Protein AF-A0A8S8XUT5-F1 (afdb_monomer)

Sequence (91 aa):
MGMTNPLVVSSHDGQGMDELRESIMYSLYGPKTTLVVSEGDEVERSAEAYVSQIYDLGIVTEKNGLELTLWCGKAEMMKLISKSDGRISIK

Radius of gyration: 16.31 Å; Cα contacts (8 Å, |Δi|>4): 115; chains: 1; bounding box: 40×17×50 Å

Secondary structure (DSSP, 8-state):
---SSPPP--TTT-TTHHHHHHHHHHHHH-S-EEEEEPP--TTSPPHHHHHHHHHHHSEEEEEETTEEEEE--HHHHHHHHHHTTTSEEE-

Foldseek 3Di:
DDDPDDFDADPVVGPRVVVVVLVVLCVVQNDKWKKAFDADDPPDDGLVVLVVVVVVFFAWPDDDPRITIGRGHPVVVVVSCVVNVNRMDTD

Mean predicted aligned error: 5.49 Å

Solvent-accessible surface area (backbone atoms only — not comparable to full-atom values): 5415 Å² total; per-residue (Å²): 135,76,82,91,65,92,79,72,69,36,89,89,81,52,43,44,49,67,59,50,50,50,53,51,47,35,74,74,34,38,70,72,46,39,39,38,48,47,83,60,58,95,88,48,76,55,42,66,63,52,52,54,51,54,57,75,60,36,52,70,79,47,74,60,92,53,35,37,32,26,38,39,50,66,67,61,54,51,52,51,34,70,72,40,80,75,35,41,43,78,111

Structure (mmCIF, N/CA/C/O backbone):
data_AF-A0A8S8XUT5-F1
#
_entry.id   AF-A0A8S8XUT5-F1
#
loop_
_atom_site.group_PDB
_atom_site.id
_atom_site.type_symbol
_atom_site.label_atom_id
_atom_site.label_alt_id
_atom_site.label_comp_id
_atom_site.label_asym_id
_atom_site.label_entity_id
_atom_site.label_seq_id
_atom_site.pdbx_PDB_ins_code
_atom_site.Cartn_x
_atom_site.Cartn_y
_atom_site.Cartn_z
_atom_site.occupancy
_atom_site.B_iso_or_equiv
_atom_site.auth_seq_id
_atom_site.auth_comp_id
_atom_site.auth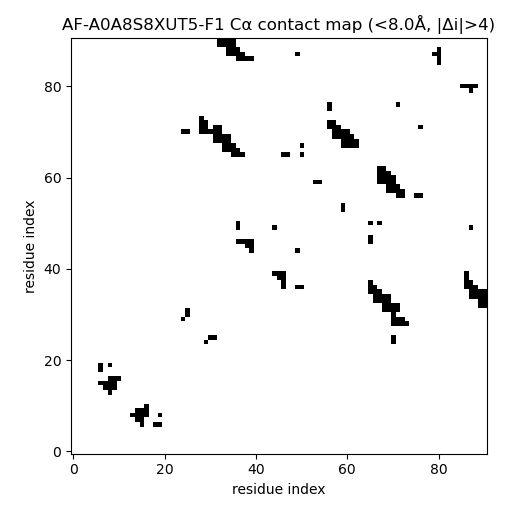_asym_id
_atom_site.auth_atom_id
_atom_site.pdbx_PDB_model_num
ATOM 1 N N . MET A 1 1 ? -0.825 -9.460 -21.875 1.00 49.03 1 MET A N 1
ATOM 2 C CA . MET A 1 1 ? -0.420 -8.284 -22.674 1.00 49.03 1 MET A CA 1
ATOM 3 C C . MET A 1 1 ? 1.053 -8.046 -22.384 1.00 49.03 1 MET A C 1
ATOM 5 O O . MET A 1 1 ? 1.410 -8.070 -21.216 1.00 49.03 1 MET A O 1
ATOM 9 N N . GLY A 1 2 ? 1.901 -7.972 -23.412 1.00 57.00 2 GLY A N 1
ATOM 10 C CA . GLY A 1 2 ? 3.337 -7.700 -23.253 1.00 57.00 2 GLY A CA 1
ATOM 11 C C . GLY A 1 2 ? 3.605 -6.202 -23.104 1.00 57.00 2 GLY A C 1
ATOM 12 O O . GLY A 1 2 ? 2.733 -5.398 -23.431 1.00 57.00 2 GLY A O 1
ATOM 13 N N . MET A 1 3 ? 4.790 -5.832 -22.612 1.00 61.00 3 MET A N 1
ATOM 14 C CA . MET A 1 3 ? 5.204 -4.427 -22.536 1.00 61.00 3 MET A CA 1
ATOM 15 C C . MET A 1 3 ? 5.207 -3.816 -23.942 1.00 61.00 3 MET A C 1
ATOM 17 O O . MET A 1 3 ? 5.906 -4.298 -24.831 1.00 61.00 3 MET A O 1
ATOM 21 N N . THR A 1 4 ? 4.397 -2.780 -24.153 1.00 62.66 4 THR A N 1
ATOM 22 C CA . THR A 1 4 ? 4.181 -2.157 -25.469 1.00 62.66 4 THR A CA 1
ATOM 23 C C . THR A 1 4 ? 5.378 -1.332 -25.943 1.00 62.66 4 THR A C 1
ATOM 25 O O . THR A 1 4 ? 5.512 -1.098 -27.140 1.00 62.66 4 THR A O 1
ATOM 28 N N . ASN A 1 5 ? 6.248 -0.914 -25.017 1.00 69.12 5 ASN A N 1
ATOM 29 C CA . ASN A 1 5 ? 7.452 -0.138 -25.295 1.00 69.12 5 ASN A CA 1
ATOM 30 C C . ASN A 1 5 ? 8.699 -0.914 -24.837 1.00 69.12 5 ASN A C 1
ATOM 32 O O . ASN A 1 5 ? 8.727 -1.373 -23.692 1.00 69.12 5 ASN A O 1
ATOM 36 N N . PRO A 1 6 ? 9.734 -1.054 -25.684 1.00 76.69 6 PRO A N 1
ATOM 37 C CA . PRO A 1 6 ? 10.994 -1.650 -25.265 1.00 76.69 6 PRO A CA 1
ATOM 38 C C . PRO A 1 6 ? 11.687 -0.741 -24.242 1.00 76.69 6 PRO A C 1
ATOM 40 O O . PRO A 1 6 ? 11.894 0.446 -24.494 1.00 76.69 6 PRO A O 1
ATOM 43 N N . LEU A 1 7 ? 12.050 -1.309 -23.092 1.00 82.94 7 LEU A N 1
ATOM 44 C CA . LEU A 1 7 ? 12.855 -0.638 -22.073 1.00 82.94 7 LEU A CA 1
ATOM 45 C C . LEU A 1 7 ? 14.337 -0.897 -22.346 1.00 82.94 7 LEU A C 1
ATOM 47 O O . LEU A 1 7 ? 14.749 -2.044 -22.533 1.00 82.94 7 LEU A O 1
ATOM 51 N N . VAL A 1 8 ? 15.141 0.167 -22.364 1.00 86.62 8 VAL A N 1
ATOM 52 C CA . VAL A 1 8 ? 16.599 0.060 -22.487 1.00 86.62 8 VAL A CA 1
ATOM 53 C C . VAL A 1 8 ? 17.170 -0.213 -21.105 1.00 86.62 8 VAL A C 1
ATOM 55 O O . VAL A 1 8 ? 17.052 0.620 -20.210 1.00 86.62 8 VAL A O 1
ATOM 58 N N . VAL A 1 9 ? 17.792 -1.379 -20.940 1.00 88.81 9 VAL A N 1
ATOM 59 C CA . VAL A 1 9 ? 18.316 -1.827 -19.652 1.00 88.81 9 VAL A CA 1
ATOM 60 C C . VAL A 1 9 ? 19.771 -2.280 -19.746 1.00 88.81 9 VAL A C 1
ATOM 62 O O . VAL A 1 9 ? 20.147 -2.961 -20.697 1.00 88.81 9 VAL A O 1
ATOM 65 N N . SER A 1 10 ? 20.587 -1.930 -18.747 1.00 88.12 10 SER A N 1
ATOM 66 C CA . SER A 1 10 ? 21.965 -2.418 -18.586 1.00 88.12 10 SER A CA 1
ATOM 67 C C . SER A 1 10 ? 22.125 -3.029 -17.200 1.00 88.12 10 SER A C 1
ATOM 69 O O . SER A 1 10 ? 22.034 -2.332 -16.193 1.00 88.12 10 SER A O 1
ATOM 71 N N . SER A 1 11 ? 22.404 -4.331 -17.132 1.00 86.12 11 SER A N 1
ATOM 72 C CA . SER A 1 11 ? 22.739 -4.995 -15.864 1.00 86.12 11 SER A CA 1
ATOM 73 C C . SER A 1 11 ? 24.154 -4.668 -15.376 1.00 86.12 11 SER A C 1
ATOM 75 O O . SER A 1 11 ? 24.454 -4.916 -14.214 1.00 86.12 11 SER A O 1
ATOM 77 N N . HIS A 1 12 ? 25.016 -4.130 -16.246 1.00 88.38 12 HIS A N 1
ATOM 78 C CA . HIS A 1 12 ? 26.376 -3.724 -15.890 1.00 88.38 12 HIS A CA 1
ATOM 79 C C . HIS A 1 12 ? 26.376 -2.381 -15.148 1.00 88.38 12 HIS A C 1
ATOM 81 O O . HIS A 1 12 ? 27.015 -2.253 -14.110 1.00 88.38 12 HIS A O 1
ATOM 87 N N . ASP A 1 13 ? 25.598 -1.412 -15.641 1.00 90.12 13 ASP A N 1
ATOM 88 C CA . ASP A 1 13 ? 25.583 -0.039 -15.110 1.00 90.12 13 ASP A CA 1
ATOM 89 C C . ASP A 1 13 ? 24.305 0.290 -14.319 1.00 90.12 13 ASP A C 1
ATOM 91 O O . ASP A 1 13 ? 24.152 1.394 -13.805 1.00 90.12 13 ASP A O 1
ATOM 95 N N . GLY A 1 14 ? 23.350 -0.645 -14.245 1.00 87.81 14 GLY A N 1
ATOM 96 C CA . GLY A 1 14 ? 22.066 -0.481 -13.551 1.00 87.81 14 GLY A CA 1
ATOM 97 C C . GLY A 1 14 ? 21.031 0.372 -14.296 1.00 87.81 14 GLY A C 1
ATOM 98 O O . GLY A 1 14 ? 19.917 0.555 -13.800 1.00 87.81 14 GLY A O 1
ATOM 99 N N . GLN A 1 15 ? 21.361 0.879 -15.488 1.00 92.44 15 GLN A N 1
ATOM 100 C CA . GLN A 1 15 ? 20.464 1.720 -16.280 1.00 92.44 15 GLN A CA 1
ATOM 101 C C . GLN A 1 15 ? 19.130 1.006 -16.545 1.00 92.44 15 GLN A C 1
ATOM 103 O O . 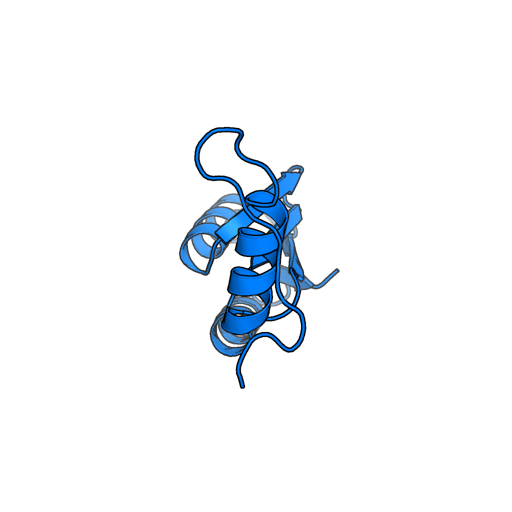GLN A 1 15 ? 19.107 -0.161 -16.941 1.00 92.44 15 GLN A O 1
ATOM 108 N N . GLY A 1 16 ? 18.020 1.716 -16.326 1.00 88.94 16 GLY A N 1
ATOM 109 C CA . GLY A 1 16 ? 16.668 1.231 -16.613 1.00 88.94 16 GLY A CA 1
ATOM 110 C C . GLY A 1 16 ? 16.136 0.163 -15.649 1.00 88.94 16 GLY A C 1
ATOM 111 O O . GLY A 1 16 ? 15.032 -0.336 -15.861 1.00 88.94 16 GLY A O 1
ATOM 112 N N . MET A 1 17 ? 16.865 -0.206 -14.583 1.00 90.69 17 MET A N 1
ATOM 113 C CA . MET A 1 17 ? 16.380 -1.209 -13.619 1.00 90.69 17 MET A CA 1
ATOM 114 C C . MET A 1 17 ? 15.197 -0.756 -12.786 1.00 90.69 17 MET A C 1
ATOM 116 O O . MET A 1 17 ? 14.275 -1.545 -12.571 1.00 90.69 17 MET A O 1
ATOM 120 N N . ASP A 1 18 ? 15.170 0.506 -12.375 1.00 90.31 18 ASP A N 1
ATOM 121 C CA . ASP A 1 18 ? 14.023 1.038 -11.647 1.00 90.31 18 ASP A CA 1
ATOM 122 C C . ASP A 1 18 ? 12.780 1.126 -12.531 1.00 90.31 18 ASP A C 1
ATOM 124 O O . ASP A 1 18 ? 11.703 0.724 -12.104 1.00 90.31 18 ASP A O 1
ATOM 128 N N . GLU A 1 19 ? 12.933 1.550 -13.786 1.00 90.25 19 GLU A N 1
ATOM 129 C CA . GLU A 1 19 ? 11.841 1.630 -14.764 1.00 90.25 19 GLU A CA 1
ATOM 130 C C . GLU A 1 19 ? 11.297 0.245 -15.127 1.00 90.25 19 GLU A C 1
ATOM 132 O O . GLU A 1 19 ? 10.081 0.051 -15.221 1.00 90.25 19 GLU A O 1
ATOM 137 N N . LEU A 1 20 ? 12.189 -0.740 -15.283 1.00 90.75 20 LEU A N 1
ATOM 138 C CA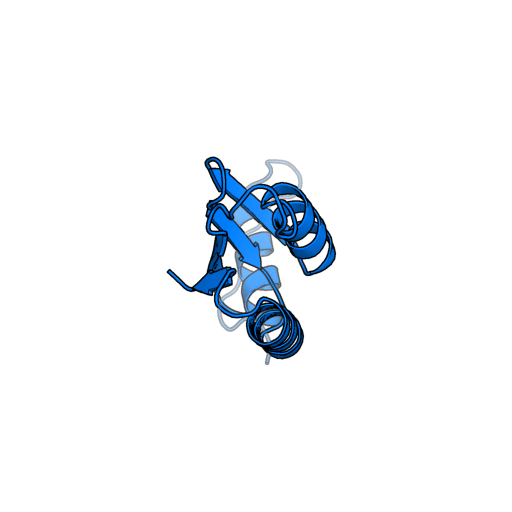 . LEU A 1 20 ? 11.807 -2.133 -15.486 1.00 90.75 20 LEU A CA 1
ATOM 139 C C . LEU A 1 20 ? 11.033 -2.665 -14.282 1.00 90.75 20 LEU A C 1
ATOM 141 O O . LEU A 1 20 ? 9.959 -3.241 -14.455 1.00 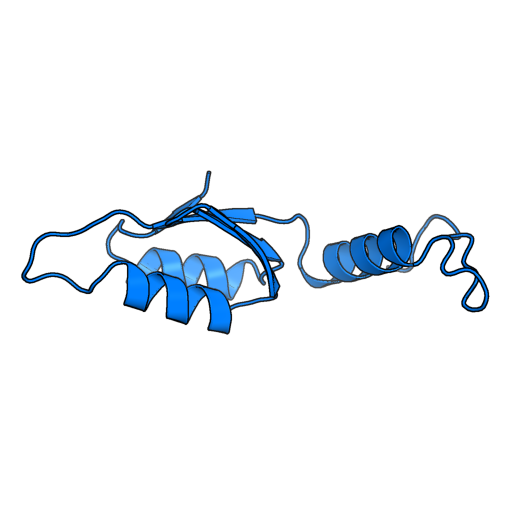90.75 20 LEU A O 1
ATOM 145 N N . ARG A 1 21 ? 11.545 -2.445 -13.068 1.00 90.88 21 ARG A N 1
ATOM 146 C CA . ARG A 1 21 ? 10.871 -2.839 -11.828 1.00 90.88 21 ARG A CA 1
ATOM 147 C C . ARG A 1 21 ? 9.492 -2.192 -11.728 1.00 90.88 21 ARG A C 1
ATOM 149 O O . ARG A 1 21 ? 8.521 -2.908 -11.509 1.00 90.88 21 ARG A O 1
ATOM 156 N N . GLU A 1 22 ? 9.391 -0.881 -11.924 1.00 91.62 22 GLU A N 1
ATOM 157 C CA . GLU A 1 22 ? 8.130 -0.135 -11.856 1.00 91.62 22 GLU A CA 1
ATOM 158 C C . GLU A 1 22 ? 7.121 -0.673 -12.886 1.00 91.62 22 GLU A C 1
ATOM 160 O O . GLU A 1 22 ? 5.969 -0.932 -12.544 1.00 91.62 22 GLU A O 1
ATOM 165 N N . SER A 1 23 ? 7.566 -0.944 -14.119 1.00 91.12 23 SER A N 1
ATOM 166 C CA . SER A 1 23 ? 6.723 -1.499 -15.189 1.00 91.12 23 SER A CA 1
ATOM 167 C C . SER A 1 23 ? 6.226 -2.911 -14.875 1.00 91.12 23 SER A C 1
ATOM 169 O O . SER A 1 23 ? 5.057 -3.230 -15.108 1.00 91.12 23 SER A O 1
ATOM 171 N N . ILE A 1 24 ? 7.093 -3.761 -14.317 1.00 90.75 24 ILE A N 1
ATOM 172 C CA . ILE A 1 24 ? 6.723 -5.108 -13.869 1.00 90.75 24 ILE A CA 1
ATOM 173 C C . ILE A 1 24 ? 5.691 -5.016 -12.744 1.00 90.75 24 ILE A C 1
ATOM 175 O O . ILE A 1 24 ? 4.640 -5.651 -12.827 1.00 90.75 24 ILE A O 1
ATOM 179 N N . MET A 1 25 ? 5.951 -4.207 -11.715 1.00 92.81 25 MET A N 1
ATOM 180 C CA . MET A 1 25 ? 5.040 -4.074 -10.576 1.00 92.81 25 MET A CA 1
ATOM 181 C C . MET A 1 25 ? 3.692 -3.488 -10.997 1.00 92.81 25 MET A C 1
ATOM 183 O O . MET A 1 25 ? 2.657 -3.999 -10.573 1.00 92.81 25 MET A O 1
ATOM 187 N N . TYR A 1 26 ? 3.687 -2.501 -11.899 1.00 90.94 26 TYR A N 1
ATOM 188 C CA . TYR A 1 26 ? 2.460 -1.959 -12.477 1.00 90.94 26 TYR A CA 1
ATOM 189 C C . TYR A 1 26 ? 1.670 -3.023 -13.244 1.00 90.94 26 TYR A C 1
ATOM 191 O O . TYR A 1 26 ? 0.456 -3.122 -13.096 1.00 90.94 26 TYR A O 1
ATOM 199 N N . SER A 1 27 ? 2.340 -3.864 -14.036 1.00 90.19 27 SER A N 1
ATOM 200 C CA . SER A 1 27 ? 1.661 -4.945 -14.755 1.00 90.19 27 SER A CA 1
ATOM 201 C C . SER A 1 27 ? 1.073 -6.010 -13.823 1.00 90.19 27 SER A C 1
ATOM 203 O O . SER A 1 27 ? 0.092 -6.650 -14.200 1.00 90.19 27 SER A O 1
ATOM 205 N N . LEU A 1 28 ? 1.683 -6.249 -12.660 1.00 89.62 28 LEU A N 1
ATOM 206 C CA . LEU A 1 28 ? 1.252 -7.281 -11.712 1.00 89.62 28 LEU A CA 1
ATOM 207 C C . LEU A 1 28 ? 0.155 -6.790 -10.761 1.00 89.62 28 LEU A C 1
ATOM 209 O O . LEU A 1 28 ? -0.814 -7.505 -10.519 1.00 89.62 28 LEU A O 1
ATOM 213 N N . TYR A 1 29 ? 0.309 -5.581 -10.224 1.00 91.12 29 TYR A N 1
ATOM 214 C CA . TYR A 1 29 ? -0.527 -5.055 -9.142 1.00 91.12 29 TYR A CA 1
ATOM 215 C C . TYR A 1 29 ? -1.329 -3.812 -9.538 1.00 91.12 29 TYR A C 1
ATOM 217 O O . TYR A 1 29 ? -2.260 -3.433 -8.830 1.00 91.12 29 TYR A O 1
ATOM 225 N N . GLY A 1 30 ? -1.010 -3.194 -10.674 1.00 90.56 30 GLY A N 1
ATOM 226 C CA . GLY A 1 30 ? -1.521 -1.881 -11.044 1.00 90.56 30 GLY A CA 1
ATOM 227 C C . GLY A 1 30 ? -0.737 -0.745 -10.372 1.00 90.56 30 GLY A C 1
ATOM 228 O O . GLY A 1 30 ? 0.402 -0.937 -9.933 1.00 90.56 30 GLY A O 1
ATOM 229 N N . PRO A 1 31 ? -1.310 0.468 -10.309 1.00 92.25 31 PRO A N 1
ATOM 230 C CA . PRO A 1 31 ? -0.648 1.604 -9.679 1.00 92.25 31 PRO A CA 1
ATOM 231 C C . PRO A 1 31 ? -0.413 1.362 -8.182 1.00 92.25 31 PRO A C 1
ATOM 233 O O . PRO A 1 31 ? -1.176 0.652 -7.523 1.00 92.25 31 PRO A O 1
ATOM 236 N 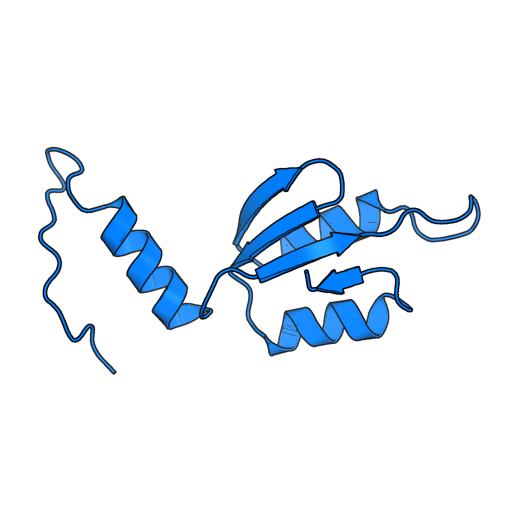N . LYS A 1 32 ? 0.624 2.006 -7.633 1.00 95.00 32 LYS A N 1
ATOM 237 C CA . LYS A 1 32 ? 0.798 2.106 -6.178 1.00 95.00 32 LYS A CA 1
ATOM 238 C C . LYS A 1 32 ? -0.454 2.733 -5.572 1.00 95.00 32 LYS A C 1
ATOM 240 O O . LYS A 1 32 ? -1.035 3.649 -6.151 1.00 95.00 32 LYS A O 1
ATOM 245 N N . THR A 1 33 ? -0.850 2.241 -4.410 1.00 95.19 33 THR A N 1
ATOM 246 C CA . THR A 1 33 ? -1.950 2.805 -3.628 1.00 95.19 33 THR A CA 1
ATOM 247 C C . THR A 1 33 ? -1.407 3.254 -2.286 1.00 95.19 33 THR A C 1
ATOM 249 O O . THR A 1 33 ? -0.522 2.601 -1.736 1.00 95.19 33 THR A O 1
ATOM 252 N N . THR A 1 34 ? -1.930 4.355 -1.758 1.00 96.56 34 THR A N 1
ATOM 253 C CA . THR A 1 34 ? -1.579 4.839 -0.425 1.00 96.56 34 THR A CA 1
ATOM 254 C C . THR A 1 34 ? -2.713 4.523 0.539 1.00 96.56 34 THR A C 1
ATOM 256 O O . THR A 1 34 ? -3.859 4.914 0.318 1.00 96.56 34 THR A O 1
ATOM 259 N N . LEU A 1 35 ? -2.387 3.785 1.597 1.00 95.75 35 LEU A N 1
ATOM 260 C CA . LEU A 1 35 ? -3.282 3.460 2.696 1.00 95.75 35 LEU A CA 1
ATOM 261 C C . LEU A 1 35 ? -2.934 4.311 3.912 1.00 95.75 35 LEU A C 1
ATOM 263 O O . LEU A 1 35 ? -1.761 4.488 4.241 1.00 95.75 35 LEU A O 1
ATOM 267 N N . VAL A 1 36 ? -3.962 4.791 4.598 1.00 96.44 36 VAL A N 1
ATOM 268 C CA . VAL A 1 36 ? -3.840 5.542 5.847 1.00 96.44 36 VAL A CA 1
ATOM 269 C C . VAL A 1 36 ? -4.521 4.753 6.951 1.00 96.44 36 VAL A C 1
ATOM 271 O O . VAL A 1 36 ? -5.690 4.382 6.822 1.00 96.44 36 VAL A O 1
ATOM 274 N N . VAL A 1 37 ? -3.784 4.501 8.030 1.00 95.88 37 VAL A N 1
ATOM 275 C CA . VAL A 1 37 ? -4.302 3.873 9.246 1.00 95.88 37 VAL A CA 1
ATOM 276 C C . VAL A 1 37 ? -4.650 4.961 10.258 1.00 95.88 37 VAL A C 1
ATOM 278 O O . VAL A 1 37 ? -3.821 5.808 10.578 1.00 95.88 37 VAL A O 1
ATOM 281 N N . SER A 1 38 ? -5.871 4.937 10.783 1.00 93.00 38 SER A N 1
ATOM 282 C CA . SER A 1 38 ? -6.284 5.831 11.866 1.00 93.00 38 SER A CA 1
ATOM 283 C C . SER A 1 38 ? -5.859 5.280 13.225 1.00 93.00 38 SER A C 1
ATOM 285 O O . SER A 1 38 ? -5.936 4.070 13.471 1.00 93.00 38 SER A O 1
ATOM 287 N N . GLU A 1 39 ? -5.463 6.175 14.129 1.00 90.56 39 GLU A N 1
ATOM 288 C CA . GLU A 1 39 ? -5.324 5.852 15.549 1.00 90.56 39 GLU A CA 1
ATOM 289 C C . GLU A 1 39 ? -6.678 5.487 16.159 1.00 90.56 39 GLU A C 1
ATOM 291 O O . GLU A 1 39 ? -7.734 5.777 15.596 1.00 90.56 39 GLU A O 1
ATOM 296 N N . GLY A 1 40 ? -6.624 4.751 17.262 1.00 82.62 40 GLY A N 1
ATOM 297 C CA . GLY A 1 40 ? -7.795 4.218 17.940 1.00 82.62 40 GLY A CA 1
ATOM 298 C C . GLY A 1 40 ? -7.745 4.501 19.409 1.00 82.62 40 GLY A C 1
ATOM 299 O O . GLY A 1 40 ? -6.684 4.834 19.934 1.00 82.62 40 GLY A O 1
ATOM 300 N N . ASP A 1 41 ? -8.877 4.289 20.054 1.00 82.06 41 ASP A N 1
ATOM 301 C CA . ASP A 1 41 ? -8.971 4.327 21.500 1.00 82.06 41 ASP A CA 1
ATOM 302 C C . ASP A 1 41 ? -8.190 3.162 22.135 1.00 82.06 41 ASP A C 1
ATOM 304 O O . ASP A 1 41 ? -7.905 2.146 21.496 1.00 82.06 41 ASP A O 1
ATOM 308 N N . GLU A 1 42 ? -7.862 3.282 23.425 1.00 73.88 42 GLU A N 1
ATOM 309 C CA . GLU A 1 42 ? -7.012 2.330 24.169 1.00 73.88 42 GLU A CA 1
ATOM 310 C C . GLU A 1 42 ? -7.528 0.876 24.173 1.00 73.88 42 GLU A C 1
ATOM 312 O O . GLU A 1 42 ? -6.768 -0.057 24.436 1.00 73.88 42 GLU A O 1
ATOM 317 N N . VAL A 1 43 ? -8.817 0.671 23.891 1.00 78.75 43 VAL A N 1
ATOM 318 C CA . VAL A 1 43 ? -9.477 -0.646 23.861 1.00 78.75 43 VAL A CA 1
ATOM 319 C C . VAL A 1 43 ? -9.474 -1.256 22.453 1.00 78.75 43 VAL A C 1
ATOM 321 O O . VAL A 1 43 ? -9.682 -2.459 22.285 1.00 78.75 43 VAL A O 1
ATOM 324 N N . GLU A 1 44 ? -9.245 -0.440 21.427 1.00 82.81 44 GLU A N 1
ATOM 325 C CA . GLU A 1 44 ? -9.259 -0.877 20.040 1.00 82.81 44 GLU A CA 1
ATOM 326 C C . GLU A 1 44 ? -7.920 -1.483 19.619 1.00 82.81 44 GLU A C 1
ATOM 328 O O . GLU A 1 44 ? -6.868 -1.322 20.240 1.00 82.81 44 GLU A O 1
ATOM 333 N N . ARG A 1 45 ? -7.951 -2.202 18.497 1.00 84.06 45 ARG A N 1
ATOM 334 C CA . ARG A 1 45 ? -6.740 -2.755 17.902 1.00 84.06 45 ARG A CA 1
ATOM 335 C C . ARG A 1 45 ? -5.752 -1.629 17.585 1.00 84.06 45 ARG A C 1
ATOM 337 O O . ARG A 1 45 ? -6.114 -0.654 16.925 1.00 84.06 45 ARG A O 1
ATOM 344 N N . SER A 1 46 ? -4.494 -1.805 17.997 1.00 90.62 46 SER A N 1
ATOM 345 C CA . SER A 1 46 ? -3.470 -0.785 17.764 1.00 90.62 46 SER A CA 1
ATOM 346 C C . SER A 1 46 ? -3.254 -0.530 16.270 1.00 90.62 46 SER A C 1
ATOM 348 O O . SER A 1 46 ? -3.321 -1.448 15.444 1.00 90.62 46 SER A O 1
ATOM 350 N N . ALA A 1 47 ? -2.951 0.724 15.931 1.00 91.62 47 ALA A N 1
ATOM 351 C CA . ALA A 1 47 ? -2.634 1.121 14.563 1.00 91.62 47 ALA A CA 1
ATOM 352 C C . ALA A 1 47 ? -1.448 0.313 14.001 1.00 91.62 47 ALA A C 1
ATOM 354 O O . ALA A 1 47 ? -1.502 -0.160 12.868 1.00 91.62 47 ALA A O 1
ATOM 355 N N . GLU A 1 48 ? -0.437 0.028 14.826 1.00 91.62 48 GLU A N 1
ATOM 356 C CA . GLU A 1 48 ? 0.724 -0.784 14.438 1.00 91.62 48 GLU A CA 1
ATOM 357 C C . GLU A 1 48 ? 0.354 -2.224 14.048 1.00 91.62 48 GLU A C 1
ATOM 359 O O . GLU A 1 48 ? 0.974 -2.814 13.164 1.00 91.62 48 GLU A O 1
ATOM 364 N N . ALA A 1 49 ? -0.702 -2.799 14.631 1.00 92.38 49 ALA A N 1
ATOM 365 C CA . ALA A 1 49 ? -1.178 -4.116 14.215 1.00 92.38 49 ALA A CA 1
ATOM 366 C C . ALA A 1 49 ? -1.834 -4.088 12.819 1.00 92.38 49 ALA A C 1
ATOM 368 O O . ALA A 1 49 ? -1.816 -5.094 12.105 1.00 92.38 49 ALA A O 1
ATOM 369 N N . TYR A 1 50 ? -2.416 -2.959 12.407 1.00 93.25 50 TYR A N 1
ATOM 370 C CA . TYR A 1 50 ? -2.872 -2.755 11.029 1.00 93.25 50 TYR A CA 1
ATOM 371 C C . TYR A 1 50 ? -1.704 -2.500 10.085 1.00 93.25 50 TYR A C 1
ATOM 373 O O . TYR A 1 50 ? -1.660 -3.114 9.024 1.00 93.25 50 TYR A O 1
ATOM 381 N N . VAL A 1 51 ? -0.722 -1.697 10.499 1.00 94.50 51 VAL A N 1
ATOM 382 C CA . VAL A 1 51 ? 0.531 -1.496 9.756 1.00 94.50 51 VAL A CA 1
ATOM 383 C C . VAL A 1 51 ? 1.203 -2.838 9.457 1.00 94.50 51 VAL A C 1
ATOM 385 O O . VAL A 1 51 ? 1.519 -3.114 8.303 1.00 94.50 51 VAL A O 1
ATOM 388 N N . SER A 1 52 ? 1.345 -3.715 10.456 1.00 93.69 5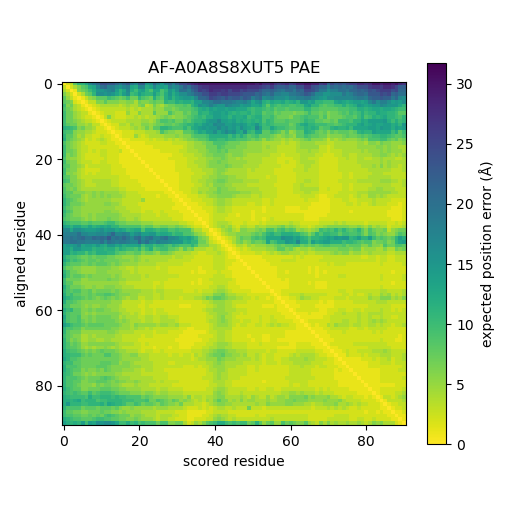2 SER A N 1
ATOM 389 C CA . SER A 1 52 ? 1.911 -5.058 10.267 1.00 93.69 52 SER A CA 1
ATOM 390 C C . SER A 1 52 ? 1.132 -5.880 9.237 1.00 93.69 52 SER A C 1
ATOM 392 O O . SER A 1 52 ? 1.738 -6.488 8.365 1.00 93.69 52 SER A O 1
ATOM 394 N N . GLN A 1 53 ? -0.204 -5.860 9.278 1.00 93.00 53 GLN A N 1
ATOM 395 C CA . GLN A 1 53 ? -1.013 -6.568 8.276 1.00 93.00 53 GLN A CA 1
ATOM 396 C C . GLN A 1 53 ? -0.866 -5.975 6.872 1.00 93.00 53 GLN A C 1
ATOM 398 O O . GLN A 1 53 ? -0.956 -6.706 5.893 1.00 93.00 53 GLN A O 1
ATOM 403 N N . ILE A 1 54 ? -0.665 -4.660 6.752 1.00 94.25 54 ILE A N 1
ATOM 404 C CA . ILE A 1 54 ? -0.432 -4.008 5.457 1.00 94.25 54 ILE A CA 1
ATOM 405 C C . ILE A 1 54 ? 0.901 -4.476 4.857 1.00 94.25 54 ILE A C 1
ATOM 407 O O . ILE A 1 54 ? 0.973 -4.691 3.648 1.00 94.25 54 ILE A O 1
ATOM 411 N N . TYR A 1 55 ? 1.926 -4.710 5.681 1.00 94.69 55 TYR A N 1
ATOM 412 C CA . TYR A 1 55 ? 3.178 -5.323 5.226 1.00 94.69 55 TYR A CA 1
ATOM 413 C C . TYR A 1 55 ? 2.994 -6.758 4.713 1.00 94.69 55 TYR A C 1
ATOM 415 O O . TYR A 1 55 ? 3.682 -7.153 3.775 1.00 94.69 55 TYR A O 1
ATOM 423 N N . ASP A 1 56 ? 2.041 -7.514 5.262 1.00 92.62 56 ASP A N 1
ATOM 424 C CA . ASP A 1 56 ? 1.735 -8.876 4.801 1.00 92.62 56 ASP A CA 1
ATOM 425 C C . ASP A 1 56 ? 0.930 -8.906 3.485 1.00 92.62 56 ASP A C 1
ATOM 427 O O . ASP A 1 56 ? 0.842 -9.942 2.825 1.00 92.62 56 ASP A O 1
ATOM 431 N N . LEU A 1 57 ? 0.322 -7.782 3.087 1.00 90.81 57 LEU A N 1
ATOM 432 C CA . LEU A 1 57 ? -0.538 -7.699 1.903 1.00 90.81 57 LEU A CA 1
ATOM 433 C C . LEU A 1 57 ? 0.210 -7.478 0.586 1.00 90.81 57 LEU A C 1
ATOM 435 O O . LEU A 1 57 ? -0.342 -7.758 -0.484 1.00 90.81 57 LEU A O 1
ATOM 439 N N . GLY A 1 58 ? 1.400 -6.885 0.625 1.00 90.06 58 GLY A N 1
ATOM 440 C CA . GLY A 1 58 ? 2.060 -6.424 -0.589 1.00 90.06 58 GLY A CA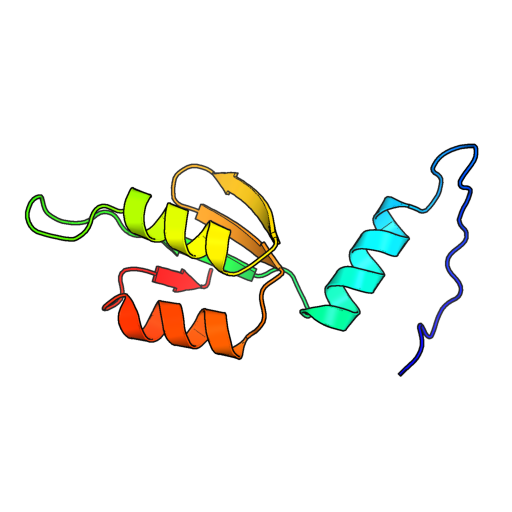 1
ATOM 441 C C . GLY A 1 58 ? 3.414 -5.772 -0.357 1.00 90.06 58 GLY A C 1
ATOM 442 O O . GLY A 1 58 ? 4.004 -5.849 0.716 1.00 90.06 58 GLY A O 1
ATOM 443 N N . ILE A 1 59 ? 3.920 -5.125 -1.403 1.00 94.50 59 ILE A N 1
ATOM 444 C CA . ILE A 1 59 ? 5.245 -4.504 -1.385 1.00 94.50 59 ILE A CA 1
ATOM 445 C C . ILE A 1 59 ? 5.088 -3.043 -0.982 1.00 94.50 59 ILE A C 1
ATOM 447 O O . ILE A 1 59 ? 4.687 -2.215 -1.801 1.00 94.50 59 ILE A O 1
ATOM 451 N N . VAL A 1 60 ? 5.422 -2.731 0.270 1.00 95.62 60 VAL A N 1
ATOM 452 C CA . VAL A 1 60 ? 5.480 -1.354 0.777 1.00 95.62 60 VAL A CA 1
ATOM 453 C C . VAL A 1 60 ? 6.698 -0.645 0.191 1.00 95.62 60 VAL A C 1
ATOM 455 O O . VAL A 1 60 ? 7.828 -1.108 0.337 1.00 95.62 60 VAL A O 1
ATOM 458 N N . THR A 1 61 ? 6.466 0.484 -0.471 1.00 94.56 61 THR A N 1
ATOM 459 C CA . THR A 1 61 ? 7.517 1.312 -1.074 1.00 94.56 61 THR A CA 1
ATOM 460 C C . THR A 1 61 ? 7.896 2.493 -0.201 1.00 94.56 61 THR A C 1
ATOM 462 O O . THR A 1 61 ? 9.051 2.903 -0.212 1.00 94.56 61 THR A O 1
ATOM 465 N N . GLU A 1 62 ? 6.940 3.034 0.555 1.00 95.88 62 GLU A N 1
ATOM 466 C CA . GLU A 1 62 ? 7.137 4.197 1.423 1.00 95.88 62 GLU A CA 1
ATOM 467 C C . GLU A 1 62 ? 6.281 4.061 2.688 1.00 95.88 62 GLU A C 1
ATOM 469 O O . GLU A 1 62 ? 5.148 3.579 2.623 1.00 95.88 62 GLU A O 1
ATOM 474 N N . LYS A 1 63 ? 6.814 4.503 3.835 1.00 95.31 63 LYS A N 1
ATOM 475 C CA . LYS A 1 63 ? 6.096 4.570 5.116 1.00 95.31 63 LYS A CA 1
ATOM 476 C C . LYS A 1 63 ? 6.380 5.899 5.802 1.00 95.31 63 LYS A C 1
ATOM 478 O O . LYS A 1 63 ? 7.525 6.181 6.146 1.00 95.31 63 LYS A O 1
ATOM 483 N N . ASN A 1 64 ? 5.320 6.647 6.085 1.00 95.19 64 ASN A N 1
ATOM 484 C CA . ASN A 1 64 ? 5.352 7.908 6.817 1.00 95.19 64 ASN A CA 1
ATOM 485 C C . ASN A 1 64 ? 4.388 7.814 8.006 1.00 95.19 64 ASN A C 1
ATOM 487 O O . ASN A 1 64 ? 3.196 8.088 7.887 1.00 95.19 64 ASN A O 1
ATOM 491 N N . GLY A 1 65 ? 4.890 7.369 9.161 1.00 93.56 65 GLY A N 1
ATOM 492 C CA . GLY A 1 65 ? 4.043 7.102 10.329 1.00 93.56 65 GLY A CA 1
ATOM 493 C C . GLY A 1 65 ? 3.040 5.981 10.043 1.00 93.56 65 GLY A C 1
ATOM 494 O O . GLY A 1 65 ? 3.460 4.832 9.873 1.00 93.56 65 GLY A O 1
ATOM 495 N N . LEU A 1 66 ? 1.756 6.346 9.983 1.00 94.75 66 LEU A N 1
ATOM 496 C CA . LEU A 1 66 ? 0.602 5.479 9.706 1.00 94.75 66 LEU A CA 1
ATOM 497 C C . LEU A 1 66 ? 0.104 5.551 8.250 1.00 94.75 66 LEU A C 1
ATOM 499 O O . LEU A 1 66 ? -0.923 4.966 7.911 1.00 94.75 66 LEU A O 1
ATOM 503 N N . GLU A 1 67 ? 0.828 6.261 7.387 1.00 96.62 67 GLU A N 1
ATOM 504 C CA . GLU A 1 67 ? 0.594 6.299 5.946 1.00 96.62 67 GLU A CA 1
ATOM 505 C C . GLU A 1 67 ? 1.589 5.375 5.234 1.00 96.62 67 GLU A C 1
ATOM 507 O O . GLU A 1 67 ? 2.801 5.473 5.450 1.00 96.62 67 GLU A O 1
ATOM 512 N N . LEU A 1 68 ? 1.084 4.468 4.397 1.00 97.38 68 LEU A N 1
ATOM 513 C CA . LEU A 1 68 ? 1.878 3.481 3.668 1.00 97.38 68 LEU A CA 1
ATOM 514 C C . LEU A 1 68 ? 1.515 3.487 2.188 1.00 97.38 68 LEU A C 1
ATOM 516 O O . LEU A 1 68 ? 0.357 3.282 1.833 1.00 97.38 68 LEU A O 1
ATOM 520 N N . THR A 1 69 ? 2.512 3.645 1.324 1.00 97.00 69 THR A N 1
ATOM 521 C CA . THR A 1 69 ? 2.359 3.470 -0.125 1.00 97.00 69 THR A CA 1
ATOM 522 C C . THR A 1 69 ? 2.855 2.085 -0.506 1.00 97.00 69 THR A C 1
ATOM 524 O O . THR A 1 69 ? 3.958 1.693 -0.121 1.00 97.00 69 THR A O 1
ATOM 527 N N . LEU A 1 70 ? 2.046 1.328 -1.246 1.00 95.94 70 LEU A N 1
ATOM 528 C CA . LEU A 1 70 ? 2.352 -0.054 -1.591 1.00 95.94 70 LEU A CA 1
ATOM 529 C C . LEU A 1 70 ? 1.790 -0.481 -2.948 1.00 95.94 70 LEU A C 1
ATOM 531 O O . LEU A 1 70 ? 0.781 0.040 -3.427 1.00 95.94 70 LEU A O 1
ATOM 535 N N . TRP A 1 71 ? 2.424 -1.493 -3.536 1.00 95.62 71 TRP A N 1
ATOM 536 C CA . TRP A 1 71 ? 1.817 -2.323 -4.574 1.00 95.62 71 TRP A CA 1
ATOM 537 C C . TRP A 1 71 ? 1.115 -3.512 -3.924 1.00 95.62 71 TRP A C 1
ATOM 539 O O . TRP A 1 71 ? 1.746 -4.312 -3.230 1.00 95.62 71 TRP A O 1
ATOM 549 N N . CYS A 1 72 ? -0.187 -3.642 -4.159 1.00 93.88 72 CYS A N 1
ATOM 550 C CA . CYS A 1 72 ? -0.997 -4.727 -3.620 1.00 93.88 72 CYS A CA 1
ATOM 551 C C . CYS A 1 72 ? -2.128 -5.080 -4.590 1.00 93.88 72 CYS A C 1
ATOM 553 O O . CYS A 1 72 ? -2.646 -4.227 -5.311 1.00 93.88 72 CYS A O 1
ATOM 555 N N . GLY A 1 73 ? -2.539 -6.348 -4.591 1.00 91.31 73 GLY A N 1
ATOM 556 C CA . GLY A 1 73 ? -3.716 -6.783 -5.330 1.00 91.31 73 GLY A CA 1
ATOM 557 C C . GLY A 1 73 ? -4.992 -6.140 -4.779 1.00 91.31 73 GLY A C 1
ATOM 558 O O . GLY A 1 73 ? -5.293 -6.238 -3.588 1.00 91.31 73 GLY A O 1
ATOM 559 N N . LYS A 1 74 ? -5.799 -5.547 -5.666 1.00 89.62 74 LYS A N 1
ATOM 560 C CA . LYS A 1 74 ? -7.030 -4.823 -5.300 1.00 89.62 74 LYS A CA 1
ATOM 561 C C . LYS A 1 74 ? -7.984 -5.631 -4.407 1.00 89.62 74 LYS A C 1
ATOM 563 O O . LYS A 1 74 ? -8.586 -5.067 -3.500 1.00 89.62 74 LYS A O 1
ATOM 568 N N . ALA A 1 75 ? -8.135 -6.934 -4.650 1.00 90.88 75 ALA A N 1
ATOM 569 C CA . ALA A 1 75 ? -9.063 -7.779 -3.897 1.00 90.88 75 ALA A CA 1
ATOM 570 C C . ALA A 1 75 ? -8.663 -7.939 -2.419 1.00 90.88 75 ALA A C 1
ATOM 572 O O . ALA A 1 75 ? -9.493 -7.723 -1.535 1.00 90.88 75 ALA A O 1
ATOM 573 N N . GLU A 1 76 ? -7.397 -8.264 -2.141 1.00 89.62 76 GLU A N 1
ATOM 574 C CA . GLU A 1 76 ? -6.921 -8.444 -0.764 1.00 89.62 76 GLU A CA 1
ATOM 575 C C . GLU A 1 76 ? -6.852 -7.106 -0.015 1.00 89.62 76 GLU A C 1
ATOM 577 O O . GLU A 1 76 ? -7.245 -7.041 1.150 1.00 89.62 76 GLU A O 1
ATOM 582 N N . MET A 1 77 ? -6.487 -6.015 -0.700 1.00 92.88 77 MET A N 1
ATOM 583 C CA . MET A 1 77 ? -6.554 -4.663 -0.135 1.00 92.88 7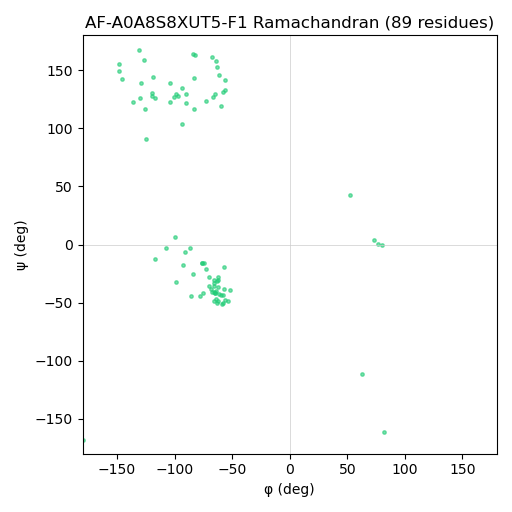7 MET A CA 1
ATOM 584 C C . MET A 1 77 ? -7.979 -4.297 0.307 1.00 92.88 77 MET A C 1
ATOM 586 O O . MET A 1 77 ? -8.196 -3.904 1.452 1.00 92.88 77 MET A O 1
ATOM 590 N N . MET A 1 78 ? -8.974 -4.472 -0.571 1.00 92.69 78 MET A N 1
ATOM 591 C CA . MET A 1 78 ? -10.376 -4.170 -0.247 1.00 92.69 78 MET A CA 1
ATOM 592 C C . MET A 1 78 ? -10.904 -5.039 0.897 1.00 92.69 78 MET A C 1
ATOM 594 O O . MET A 1 78 ? -11.665 -4.569 1.742 1.00 92.69 78 MET A O 1
ATOM 598 N N . LYS A 1 79 ? -10.477 -6.301 0.956 1.00 93.06 79 LYS A N 1
ATOM 599 C CA . LYS A 1 79 ? -10.817 -7.222 2.040 1.00 93.06 79 LYS A CA 1
ATOM 600 C C . LYS A 1 79 ? -10.229 -6.766 3.375 1.00 93.06 79 LYS A C 1
ATOM 602 O O . LYS A 1 79 ? -10.948 -6.817 4.370 1.00 93.06 79 LYS A O 1
ATOM 607 N N . LEU A 1 80 ? -8.984 -6.282 3.414 1.00 91.56 80 LEU A N 1
ATOM 608 C CA . LEU A 1 80 ? -8.417 -5.705 4.637 1.00 91.56 80 LEU A CA 1
ATOM 609 C C . LEU A 1 80 ? -9.183 -4.446 5.059 1.00 91.56 80 LEU A C 1
ATOM 611 O O . LEU A 1 80 ? -9.595 -4.361 6.213 1.00 91.56 80 LEU A O 1
ATOM 615 N N . ILE A 1 81 ? -9.450 -3.525 4.127 1.00 92.62 81 ILE A N 1
ATOM 616 C CA . ILE A 1 81 ? -10.223 -2.301 4.398 1.00 92.62 81 ILE A CA 1
ATOM 617 C C . ILE A 1 81 ? -11.597 -2.652 4.986 1.00 92.62 81 ILE A C 1
ATOM 619 O O . ILE A 1 81 ? -11.969 -2.132 6.036 1.00 92.62 81 ILE A O 1
ATOM 623 N N . SER A 1 82 ? -12.317 -3.607 4.388 1.00 92.75 82 SER A N 1
ATOM 624 C CA . SER A 1 82 ? -13.642 -4.031 4.869 1.00 92.75 82 SER A CA 1
ATOM 625 C C . SER A 1 82 ? -13.635 -4.626 6.282 1.00 92.75 82 SER A C 1
ATOM 627 O O . SER A 1 82 ? -14.630 -4.535 6.992 1.00 92.75 82 SER A O 1
ATOM 629 N N . LYS A 1 83 ? -12.513 -5.224 6.701 1.00 90.88 83 LYS A N 1
ATOM 630 C CA . LYS A 1 83 ? -12.330 -5.817 8.035 1.00 90.88 83 LYS A CA 1
ATOM 631 C C . LYS A 1 83 ? -11.754 -4.843 9.055 1.00 90.88 83 LYS A C 1
ATOM 633 O O . LYS A 1 83 ? -11.611 -5.207 10.216 1.00 90.88 83 LYS A O 1
ATOM 638 N N . SER A 1 84 ? -11.375 -3.649 8.614 1.00 86.81 84 SER A N 1
ATOM 639 C CA . SER A 1 84 ? -10.733 -2.656 9.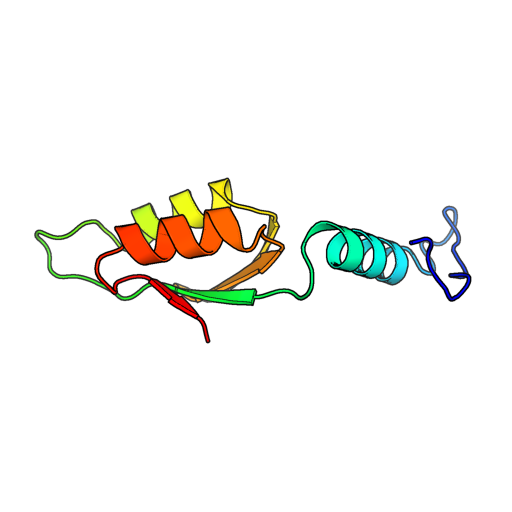464 1.00 86.81 84 SER A CA 1
ATOM 640 C C . SER A 1 84 ? -11.726 -1.771 10.210 1.00 86.81 84 SER A C 1
ATOM 642 O O . SER A 1 84 ? -11.282 -0.929 10.967 1.00 86.81 84 SER A O 1
ATOM 644 N N . ASP A 1 85 ? -13.037 -1.926 9.999 1.00 87.38 85 ASP A N 1
ATOM 645 C CA . ASP A 1 85 ? -14.078 -1.100 10.637 1.00 87.38 85 ASP A CA 1
ATOM 646 C C . ASP A 1 85 ? -13.845 0.417 10.463 1.00 87.38 85 ASP A C 1
ATOM 648 O O . ASP A 1 85 ? -13.926 1.214 11.389 1.00 87.38 85 ASP A O 1
ATOM 652 N N . GLY A 1 86 ? -13.451 0.820 9.249 1.00 89.19 86 GLY A N 1
ATOM 653 C CA . GLY A 1 86 ? -13.154 2.218 8.911 1.00 89.19 86 GLY A CA 1
ATOM 654 C C . GLY A 1 86 ? -11.766 2.708 9.338 1.00 89.19 86 GLY A C 1
ATOM 655 O O . GLY A 1 86 ? -11.405 3.842 9.038 1.00 89.19 86 GLY A O 1
ATOM 656 N N . ARG A 1 87 ? -10.958 1.857 9.981 1.00 92.38 87 ARG A N 1
ATOM 657 C CA . ARG A 1 87 ? -9.614 2.205 10.474 1.00 92.38 87 ARG A CA 1
ATOM 658 C C . ARG A 1 87 ? -8.546 2.284 9.396 1.00 92.38 87 ARG A C 1
ATOM 660 O O . ARG A 1 87 ? -7.480 2.833 9.659 1.00 92.38 87 ARG A O 1
ATOM 667 N N . ILE A 1 88 ? -8.808 1.738 8.213 1.00 94.12 88 ILE A N 1
ATOM 668 C CA . ILE A 1 88 ? -7.938 1.857 7.044 1.00 94.12 88 ILE A CA 1
ATOM 669 C C . ILE A 1 88 ? -8.716 2.551 5.933 1.00 94.12 88 ILE A C 1
ATOM 671 O O . ILE A 1 88 ? -9.801 2.108 5.554 1.00 94.12 88 ILE A O 1
ATOM 675 N N . SER A 1 89 ? -8.136 3.608 5.373 1.00 93.81 89 SER A N 1
ATOM 676 C CA . SER A 1 89 ? -8.686 4.333 4.226 1.00 93.81 89 SER A CA 1
ATOM 677 C C . SER A 1 89 ? -7.668 4.451 3.092 1.00 93.81 89 SER A C 1
ATOM 679 O O . SER A 1 89 ? -6.466 4.294 3.303 1.00 93.81 89 SER A O 1
ATOM 681 N N . ILE A 1 90 ? -8.163 4.678 1.874 1.00 93.62 90 ILE A N 1
ATOM 682 C CA . ILE A 1 90 ? -7.340 4.960 0.692 1.00 93.62 90 ILE A CA 1
ATOM 683 C C . ILE A 1 90 ? -7.232 6.479 0.557 1.00 93.62 90 ILE A C 1
ATOM 685 O O . ILE A 1 90 ? -8.247 7.167 0.685 1.00 93.62 90 ILE A O 1
ATOM 689 N N . LYS A 1 91 ? -6.021 6.974 0.303 1.00 91.06 91 LYS A N 1
ATOM 690 C CA . LYS A 1 91 ? -5.738 8.393 0.056 1.00 91.06 91 LYS A CA 1
ATOM 691 C C . LYS A 1 91 ? -5.882 8.764 -1.417 1.00 91.06 91 LYS A C 1
ATOM 693 O O . LYS A 1 91 ? -5.533 7.920 -2.274 1.00 91.06 91 LYS A O 1
#

Nearest PDB structures (foldseek):
  5zyf-assembly3_E  TM=6.622E-01  e=8.677E-01  Streptococcus pyogenes serotype M1
  8s8f-assembly1_j  TM=4.035E-01  e=1.373E-01  Saccharomyces cerevisiae S288C
  3tj8-assembly1_A  TM=5.554E-01  e=7.606E-01  Helicobacter pylori
  7cr8-assembly1_M  TM=5.217E-01  e=1.790E+00  Synechocystis sp. PCC 6803 substr. Kazusa
  7lkp-assembly1_A  TM=4.831E-01  e=1.790E+00  Homo sapiens

pLDDT: mean 89.42, std 8.46, range [49.03, 97.38]